Protein AF-A0A9X0F7D1-F1 (afdb_monomer_lite)

Radius of gyration: 14.36 Å; chains: 1; bounding box: 36×26×36 Å

Sequence (86 aa):
MDTAKYIGDQDLRNKLKEFYALALNQKRVLFYYFPIKNPEVFIITYLEPKPVYKKDIEIKGRCMPIFIKELEGNSPLHHVNQFLVF

Foldseek 3Di:
DQPPVVQPDPVVSVVVVVQVVCLQVQFWFWWKDARPVHNQKIKIKIWGWDDDPDRGIDTDIDIDIDGVVVCPVPPDPVPCPTGDTD

Secondary structure (DSSP, 8-state):
----TT---HHHHHHHHHHHHHHHTT--EEEEE--TT-TTEEEEEEEEEEE-GGG-EEEEEEEEEEEGGGGTTS---TT--S----

Structure (mmCIF, N/CA/C/O backbone):
data_AF-A0A9X0F7D1-F1
#
_entry.id   AF-A0A9X0F7D1-F1
#
loop_
_atom_site.group_PDB
_atom_site.id
_atom_site.type_symbol
_atom_site.label_atom_id
_atom_site.label_alt_id
_atom_site.label_comp_id
_atom_site.label_asym_id
_atom_site.label_entity_id
_atom_site.label_seq_id
_atom_site.pdbx_PDB_ins_code
_atom_site.Cartn_x
_atom_site.Cartn_y
_atom_site.Cartn_z
_atom_site.occupancy
_atom_site.B_iso_or_equiv
_atom_site.auth_seq_id
_atom_site.auth_comp_id
_atom_site.auth_asym_id
_atom_site.auth_atom_id
_atom_site.pdbx_PDB_model_num
ATOM 1 N N . MET A 1 1 ? -11.079 6.497 1.001 1.00 68.12 1 MET A N 1
ATOM 2 C CA . MET A 1 1 ? -10.439 7.832 0.933 1.00 68.12 1 MET A CA 1
ATOM 3 C C . MET A 1 1 ? -9.417 7.817 -0.190 1.00 68.12 1 MET A C 1
ATOM 5 O O . MET A 1 1 ? -8.669 6.855 -0.274 1.00 68.12 1 MET A O 1
ATOM 9 N N . ASP A 1 2 ? -9.408 8.817 -1.072 1.00 74.88 2 ASP A N 1
ATOM 10 C CA . ASP A 1 2 ? -8.418 8.900 -2.155 1.00 74.88 2 ASP A CA 1
ATOM 11 C C . ASP A 1 2 ? -7.168 9.655 -1.685 1.00 74.88 2 ASP A C 1
ATOM 13 O O . ASP A 1 2 ? -7.108 10.886 -1.726 1.00 74.88 2 ASP A O 1
ATOM 17 N N . THR A 1 3 ? -6.199 8.903 -1.169 1.00 73.50 3 THR A N 1
ATOM 18 C CA . THR A 1 3 ? -4.938 9.422 -0.616 1.00 73.50 3 THR A CA 1
ATOM 19 C C . THR A 1 3 ? -3.867 9.658 -1.681 1.00 73.50 3 THR A C 1
ATOM 21 O O . THR A 1 3 ? -2.859 10.294 -1.394 1.00 73.50 3 THR A O 1
ATOM 24 N N . ALA A 1 4 ? -4.089 9.197 -2.914 1.00 78.19 4 ALA A N 1
ATOM 25 C CA . ALA A 1 4 ? -3.064 9.082 -3.948 1.00 78.19 4 ALA A CA 1
ATOM 26 C C . ALA A 1 4 ? -3.434 9.822 -5.244 1.00 78.19 4 ALA A C 1
ATOM 28 O O . ALA A 1 4 ? -3.054 9.414 -6.335 1.00 78.19 4 ALA A O 1
ATOM 29 N N . LYS A 1 5 ? -4.172 10.931 -5.135 1.00 79.31 5 LYS A N 1
ATOM 30 C CA . LYS A 1 5 ? -4.732 11.718 -6.257 1.00 79.31 5 LYS A CA 1
ATOM 31 C C . LYS A 1 5 ? -3.705 12.132 -7.323 1.00 79.31 5 LYS A C 1
ATOM 33 O O . LYS A 1 5 ? -4.063 12.349 -8.471 1.00 79.31 5 LYS A O 1
ATOM 38 N N . TYR A 1 6 ? -2.444 12.275 -6.922 1.00 79.69 6 TYR A N 1
ATOM 39 C CA . TYR A 1 6 ? -1.317 12.675 -7.770 1.00 79.69 6 TYR A CA 1
ATOM 40 C C . TYR A 1 6 ? -0.698 11.509 -8.559 1.00 79.69 6 TYR A C 1
ATOM 42 O O . TYR A 1 6 ? 0.163 11.727 -9.412 1.00 79.69 6 TYR A O 1
ATOM 50 N N . ILE A 1 7 ? -1.108 10.271 -8.277 1.00 77.19 7 ILE A N 1
ATOM 51 C CA . ILE A 1 7 ? -0.714 9.090 -9.040 1.00 77.19 7 ILE A CA 1
ATOM 52 C C . ILE A 1 7 ? -1.594 9.036 -10.295 1.00 77.19 7 ILE A C 1
ATOM 54 O O . ILE A 1 7 ? -2.805 8.867 -10.205 1.00 77.19 7 ILE A O 1
ATOM 58 N N . GLY A 1 8 ? -0.984 9.191 -11.473 1.00 74.19 8 GLY A N 1
ATOM 59 C CA . GLY A 1 8 ? -1.690 9.141 -12.764 1.00 74.19 8 GLY A CA 1
ATOM 60 C C . GLY A 1 8 ? -2.203 7.750 -13.161 1.00 74.19 8 GLY A C 1
ATOM 61 O O . GLY A 1 8 ? -2.896 7.622 -14.163 1.00 74.19 8 GLY A O 1
ATOM 62 N N . ASP A 1 9 ? -1.872 6.721 -12.381 1.00 82.38 9 ASP A N 1
ATOM 63 C CA . ASP A 1 9 ? -2.328 5.341 -12.545 1.00 82.38 9 ASP A CA 1
ATOM 64 C C . ASP A 1 9 ? -3.659 5.115 -11.809 1.00 82.38 9 ASP A C 1
ATOM 66 O O . ASP A 1 9 ? -3.720 5.135 -10.573 1.00 82.38 9 ASP A O 1
ATOM 70 N N . GLN A 1 10 ? -4.739 4.913 -12.564 1.00 85.81 10 GLN A N 1
ATOM 71 C CA . GLN A 1 10 ? -6.072 4.714 -12.001 1.00 85.81 10 GLN A CA 1
ATOM 72 C C . GLN A 1 10 ? -6.224 3.353 -11.303 1.00 85.81 10 GLN A C 1
ATOM 74 O O . GLN A 1 10 ? -6.899 3.284 -10.270 1.00 85.81 10 GLN A O 1
ATOM 79 N N . ASP A 1 11 ? -5.584 2.303 -11.814 1.00 84.31 11 ASP A N 1
ATOM 80 C CA . ASP A 1 11 ? -5.679 0.951 -11.260 1.00 84.31 11 ASP A CA 1
ATOM 81 C C . ASP A 1 11 ? -4.908 0.857 -9.948 1.00 84.31 11 ASP A C 1
ATOM 83 O O . ASP A 1 11 ? -5.442 0.390 -8.936 1.00 84.31 11 ASP A O 1
ATOM 87 N N . LEU A 1 12 ? -3.690 1.403 -9.913 1.00 82.44 12 LEU A N 1
ATOM 88 C CA . LEU A 1 12 ? -2.920 1.535 -8.679 1.00 82.44 12 LEU A CA 1
ATOM 89 C C . LEU A 1 12 ? -3.676 2.376 -7.645 1.00 82.44 12 LEU A C 1
ATOM 91 O O . LEU A 1 12 ? -3.739 1.997 -6.476 1.00 82.44 12 LEU A O 1
ATOM 95 N N . ARG A 1 13 ? -4.310 3.487 -8.049 1.00 87.12 13 ARG A N 1
ATOM 96 C CA . ARG A 1 13 ? -5.137 4.298 -7.138 1.00 87.12 13 ARG A CA 1
ATOM 97 C C . ARG A 1 13 ? -6.316 3.523 -6.558 1.00 87.12 13 ARG A C 1
ATOM 99 O O . ARG A 1 13 ? -6.631 3.712 -5.383 1.00 87.12 13 ARG A O 1
ATOM 106 N N . ASN A 1 14 ? -6.968 2.671 -7.346 1.00 88.31 14 ASN A N 1
ATOM 107 C CA . ASN A 1 14 ? -8.065 1.836 -6.862 1.00 88.31 14 ASN A CA 1
ATOM 108 C C . ASN A 1 14 ? -7.566 0.803 -5.842 1.00 88.31 14 ASN A C 1
ATOM 110 O O . ASN A 1 14 ? -8.107 0.741 -4.740 1.00 88.31 14 ASN A O 1
ATOM 114 N N . LYS A 1 15 ? -6.459 0.109 -6.133 1.00 88.06 15 LYS A N 1
ATOM 115 C CA . LYS A 1 15 ? -5.837 -0.835 -5.190 1.00 88.06 15 LYS A CA 1
ATOM 116 C C . LYS A 1 15 ? -5.378 -0.161 -3.894 1.00 88.06 15 LYS A C 1
ATOM 118 O O . LYS A 1 15 ? -5.620 -0.668 -2.804 1.00 88.06 15 LYS A O 1
ATOM 123 N N . LEU A 1 16 ? -4.788 1.034 -3.978 1.00 87.88 16 LEU A N 1
ATOM 124 C CA . LEU A 1 16 ? -4.407 1.806 -2.792 1.00 87.88 16 LEU A CA 1
ATOM 125 C C . LEU A 1 16 ? -5.620 2.134 -1.910 1.00 87.88 16 LEU A C 1
ATOM 127 O O . LEU A 1 16 ? -5.531 1.998 -0.691 1.00 87.88 16 LEU A O 1
ATOM 131 N N . LYS A 1 17 ? -6.767 2.516 -2.492 1.00 90.50 17 LYS A N 1
ATOM 132 C CA . LYS A 1 17 ? -7.999 2.749 -1.714 1.00 90.50 17 LYS A CA 1
ATOM 133 C C . LYS A 1 17 ? -8.417 1.502 -0.935 1.00 90.50 17 LYS A C 1
ATOM 135 O O . LYS A 1 17 ? -8.807 1.641 0.224 1.00 90.50 17 LYS A O 1
ATOM 140 N N . GLU A 1 18 ? -8.314 0.322 -1.542 1.00 90.62 18 GLU A N 1
ATOM 141 C CA . GLU A 1 18 ? -8.609 -0.956 -0.886 1.00 90.62 18 GLU A CA 1
ATOM 142 C C . GLU A 1 18 ? -7.637 -1.227 0.270 1.00 90.62 18 GLU A C 1
ATOM 144 O O . GLU A 1 18 ? -8.080 -1.495 1.386 1.00 90.62 18 GLU A O 1
ATOM 149 N N . PHE A 1 19 ? -6.326 -1.056 0.071 1.00 91.19 19 PHE A N 1
ATOM 150 C CA . PHE A 1 19 ? -5.331 -1.266 1.135 1.00 91.19 19 PHE A CA 1
ATOM 151 C C . PHE A 1 19 ? -5.498 -0.310 2.310 1.00 91.19 19 PHE A C 1
ATOM 153 O O . PHE A 1 19 ? -5.459 -0.740 3.463 1.00 91.19 19 PHE A O 1
ATOM 160 N N . TYR A 1 20 ? -5.729 0.977 2.049 1.00 89.06 20 TYR A N 1
ATOM 161 C CA . TYR A 1 20 ? -5.990 1.935 3.121 1.00 89.06 20 TYR A CA 1
ATOM 162 C C . TYR A 1 20 ? -7.311 1.637 3.839 1.00 89.06 20 TYR A C 1
ATOM 164 O O . TYR A 1 20 ? -7.381 1.824 5.050 1.00 89.06 20 TYR A O 1
ATOM 172 N N . ALA A 1 21 ? -8.340 1.138 3.145 1.00 90.94 21 ALA A N 1
ATOM 173 C CA . ALA A 1 21 ? -9.580 0.702 3.787 1.00 90.94 21 ALA A CA 1
ATOM 174 C C . ALA A 1 21 ? -9.361 -0.522 4.694 1.00 90.94 21 ALA A C 1
ATOM 176 O O . ALA A 1 21 ? -9.862 -0.543 5.817 1.00 90.94 21 ALA A O 1
ATOM 177 N N . LEU A 1 22 ? -8.566 -1.505 4.253 1.00 91.62 22 LEU A N 1
ATOM 178 C CA . LEU A 1 22 ? -8.173 -2.648 5.084 1.00 91.62 22 LEU A CA 1
ATOM 179 C C . LEU A 1 22 ? -7.395 -2.195 6.326 1.00 91.62 22 LEU A C 1
ATOM 181 O O . LEU A 1 22 ? -7.701 -2.638 7.433 1.00 91.62 22 LEU A O 1
ATOM 185 N N . ALA A 1 23 ? -6.447 -1.271 6.156 1.00 90.31 23 ALA A N 1
ATOM 186 C CA . ALA A 1 23 ? -5.680 -0.709 7.260 1.00 90.31 23 ALA A CA 1
ATOM 187 C C . ALA A 1 23 ? -6.561 0.068 8.250 1.00 90.31 23 ALA A C 1
ATOM 189 O O . ALA A 1 23 ? -6.446 -0.123 9.458 1.00 90.31 23 ALA A O 1
ATOM 190 N N . LEU A 1 24 ? -7.511 0.871 7.760 1.00 89.56 24 LEU A N 1
ATOM 191 C CA . LEU A 1 24 ? -8.502 1.541 8.609 1.00 89.56 24 LEU A CA 1
ATOM 192 C C . LEU A 1 24 ? -9.414 0.548 9.340 1.00 89.56 24 LEU A C 1
ATOM 194 O O . LEU A 1 24 ? -9.929 0.882 10.396 1.00 89.56 24 LEU A O 1
ATOM 198 N N . ASN A 1 25 ? -9.585 -0.675 8.835 1.00 90.06 25 ASN A N 1
ATOM 199 C CA . ASN A 1 25 ? -10.299 -1.749 9.527 1.00 90.06 25 ASN A CA 1
ATOM 200 C C . ASN A 1 25 ? -9.366 -2.629 10.384 1.00 90.06 25 ASN A C 1
ATOM 202 O O . ASN A 1 25 ? -9.596 -3.825 10.553 1.00 90.06 25 ASN A O 1
ATOM 206 N N . GLN A 1 26 ? -8.288 -2.035 10.905 1.00 84.88 26 GLN A N 1
ATOM 207 C CA . GLN A 1 26 ? -7.332 -2.651 11.830 1.00 84.88 26 GLN A CA 1
ATOM 208 C C . GLN A 1 26 ? -6.534 -3.837 11.266 1.00 84.88 26 GLN A C 1
ATOM 210 O O . GLN A 1 26 ? -5.919 -4.582 12.031 1.00 84.88 26 GLN A O 1
ATOM 215 N N . LYS A 1 27 ? -6.457 -3.994 9.938 1.00 89.38 27 LYS A N 1
ATOM 216 C CA . LYS A 1 27 ? -5.541 -4.964 9.324 1.00 89.38 27 LYS A CA 1
ATOM 217 C C . LYS A 1 27 ? -4.162 -4.359 9.086 1.00 89.38 27 LYS A C 1
ATOM 219 O O . LYS A 1 27 ? -4.030 -3.197 8.718 1.00 89.38 27 LYS A O 1
ATOM 224 N N . ARG A 1 28 ? -3.114 -5.157 9.264 1.00 90.31 28 ARG A N 1
ATOM 225 C CA . ARG A 1 28 ? -1.772 -4.793 8.791 1.00 90.31 28 ARG A CA 1
ATOM 226 C C . ARG A 1 28 ? -1.726 -5.059 7.295 1.00 90.31 28 ARG A C 1
ATOM 228 O O . ARG A 1 28 ? -2.210 -6.093 6.864 1.00 90.31 28 ARG A O 1
ATOM 235 N N . VAL A 1 29 ? -1.165 -4.147 6.510 1.00 91.19 29 VAL A N 1
ATOM 236 C CA . VAL A 1 29 ? -1.095 -4.330 5.053 1.00 91.19 29 VAL A CA 1
ATOM 237 C C . VAL A 1 29 ? 0.335 -4.139 4.594 1.00 91.19 29 VAL A C 1
ATOM 239 O O . VAL A 1 29 ? 0.924 -3.091 4.835 1.00 91.19 29 VAL A O 1
ATOM 242 N N . LEU A 1 30 ? 0.894 -5.144 3.929 1.00 89.38 30 LEU A N 1
ATOM 243 C CA . LEU A 1 30 ? 2.165 -5.046 3.226 1.00 89.38 30 LEU A CA 1
ATOM 244 C C . LEU A 1 30 ? 1.869 -5.067 1.732 1.00 89.38 30 LEU A C 1
ATOM 246 O O . LEU A 1 30 ? 1.102 -5.894 1.260 1.00 89.38 30 LEU A O 1
ATOM 250 N N . PHE A 1 31 ? 2.456 -4.154 0.979 1.00 86.81 31 PHE A N 1
ATOM 251 C CA . PHE A 1 31 ? 2.363 -4.183 -0.470 1.00 86.81 31 PHE A CA 1
ATOM 252 C C . PHE A 1 31 ? 3.614 -3.608 -1.104 1.00 86.81 31 PHE A C 1
ATOM 254 O O . PHE A 1 31 ? 4.422 -2.965 -0.438 1.00 86.81 31 PHE A O 1
ATOM 261 N N . TYR A 1 32 ? 3.755 -3.811 -2.407 1.00 84.75 32 TYR A N 1
ATOM 262 C CA . TYR A 1 32 ? 4.727 -3.086 -3.199 1.00 84.75 32 TYR A CA 1
ATOM 263 C C . TYR A 1 32 ? 4.102 -2.611 -4.510 1.00 84.75 32 TYR A C 1
ATOM 265 O O . TYR A 1 32 ? 3.095 -3.160 -4.961 1.00 84.75 32 TYR A O 1
ATOM 273 N N . TYR A 1 33 ? 4.697 -1.595 -5.127 1.00 82.75 33 TYR A N 1
ATOM 274 C CA . TYR A 1 33 ? 4.308 -1.123 -6.455 1.00 82.75 33 TYR A CA 1
ATOM 275 C C . TYR A 1 33 ? 5.500 -0.509 -7.197 1.00 82.75 33 TYR A C 1
ATOM 277 O O . TYR A 1 33 ? 6.459 -0.053 -6.571 1.00 82.75 33 TYR A O 1
ATOM 285 N N . PHE A 1 34 ? 5.411 -0.470 -8.528 1.00 82.38 34 PHE A N 1
ATOM 286 C CA . PHE A 1 34 ? 6.360 0.235 -9.390 1.00 82.38 34 PHE A CA 1
ATOM 287 C C . PHE A 1 34 ? 5.817 1.626 -9.727 1.00 82.38 34 PHE A C 1
ATOM 289 O O . PHE A 1 34 ? 4.708 1.733 -10.258 1.00 82.38 34 PHE A O 1
ATOM 296 N N . PRO A 1 35 ? 6.545 2.711 -9.432 1.00 79.00 35 PRO A N 1
ATOM 297 C CA . PRO A 1 35 ? 6.161 4.041 -9.872 1.00 79.00 35 PRO A CA 1
ATOM 298 C C . PRO A 1 35 ? 6.288 4.172 -11.395 1.00 79.00 35 PRO A C 1
ATOM 300 O O . PRO A 1 35 ? 7.356 3.937 -11.949 1.00 79.00 35 PRO A O 1
ATOM 303 N N . ILE A 1 36 ? 5.246 4.674 -12.067 1.00 75.94 36 ILE A N 1
ATOM 304 C CA . ILE A 1 36 ? 5.276 4.921 -13.526 1.00 75.94 36 ILE A CA 1
ATOM 305 C C . ILE A 1 36 ? 6.461 5.810 -13.936 1.00 75.94 36 ILE A C 1
ATOM 307 O O . ILE A 1 36 ? 7.099 5.580 -14.956 1.00 75.94 36 ILE A O 1
ATOM 311 N N . LYS A 1 37 ? 6.756 6.848 -13.143 1.00 79.69 37 LYS A N 1
ATOM 312 C CA . LYS A 1 37 ? 7.807 7.826 -13.465 1.00 79.69 37 LYS A CA 1
ATOM 313 C C . LYS A 1 37 ? 9.229 7.306 -13.230 1.00 79.69 37 LYS A C 1
ATOM 315 O O . LYS A 1 37 ? 10.167 7.955 -13.676 1.00 79.69 37 LYS A O 1
ATOM 320 N N . ASN A 1 38 ? 9.394 6.206 -12.497 1.00 81.19 38 ASN A N 1
ATOM 321 C CA . ASN A 1 38 ? 10.703 5.645 -12.181 1.00 81.19 38 ASN A CA 1
ATOM 322 C C . ASN A 1 38 ? 10.602 4.113 -12.061 1.00 81.19 38 ASN A C 1
ATOM 324 O O . ASN A 1 38 ? 10.514 3.602 -10.943 1.00 81.19 38 ASN A O 1
ATOM 328 N N . PRO A 1 39 ? 10.576 3.394 -13.200 1.00 79.81 39 PRO A N 1
ATOM 329 C CA . PRO A 1 39 ? 10.389 1.944 -13.221 1.00 79.81 39 PRO A CA 1
ATOM 330 C C . PRO A 1 39 ? 11.590 1.175 -12.655 1.00 79.81 39 PRO A C 1
ATOM 332 O O . PRO A 1 39 ? 11.443 0.016 -12.293 1.00 79.81 39 PRO A O 1
ATOM 335 N N . GLU A 1 40 ? 12.748 1.826 -12.520 1.00 83.75 40 GLU A N 1
ATOM 336 C CA . GLU A 1 40 ? 13.974 1.273 -11.925 1.00 83.75 40 GLU A CA 1
ATOM 337 C C . GLU A 1 40 ? 13.895 1.144 -10.397 1.00 83.75 40 GLU A C 1
ATOM 339 O O . GLU A 1 40 ? 14.837 0.681 -9.755 1.00 83.75 40 GLU A O 1
ATOM 344 N N . VAL A 1 41 ? 12.792 1.590 -9.794 1.00 84.06 41 VAL A N 1
ATOM 345 C CA . VAL A 1 41 ? 12.529 1.502 -8.360 1.00 84.06 41 VAL A CA 1
ATOM 346 C C . VAL A 1 41 ? 11.200 0.795 -8.157 1.00 84.06 41 VAL A C 1
ATOM 348 O O . VAL A 1 41 ? 10.229 1.062 -8.859 1.00 84.06 41 VAL A O 1
ATOM 351 N N . PHE A 1 42 ? 11.108 -0.051 -7.139 1.00 85.31 42 PHE A N 1
ATOM 352 C CA . PHE A 1 42 ? 9.817 -0.405 -6.557 1.00 85.31 42 PHE A CA 1
ATOM 353 C C . PHE A 1 42 ? 9.791 -0.003 -5.093 1.00 85.31 42 PHE A C 1
ATOM 355 O O . PHE A 1 42 ? 10.816 0.080 -4.418 1.00 85.31 42 PHE A O 1
ATOM 362 N N . ILE A 1 43 ? 8.600 0.310 -4.607 1.00 85.31 43 ILE A N 1
ATOM 363 C CA . ILE A 1 43 ? 8.404 0.801 -3.250 1.00 85.31 43 ILE A CA 1
ATOM 364 C C . ILE A 1 43 ? 7.664 -0.276 -2.487 1.00 85.31 43 ILE A C 1
ATOM 366 O O . ILE A 1 43 ? 6.539 -0.605 -2.852 1.00 85.31 43 ILE A O 1
ATOM 370 N N . ILE A 1 44 ? 8.276 -0.794 -1.425 1.00 88.31 44 ILE A N 1
ATOM 371 C CA . ILE A 1 44 ? 7.587 -1.613 -0.430 1.00 88.31 44 ILE A CA 1
ATOM 372 C C . ILE A 1 44 ? 6.956 -0.673 0.596 1.00 88.31 44 ILE A C 1
ATOM 374 O O . ILE A 1 44 ? 7.606 0.234 1.119 1.00 88.31 44 ILE A O 1
ATOM 378 N N . THR A 1 45 ? 5.686 -0.889 0.910 1.00 89.75 45 THR A N 1
ATOM 379 C CA . THR A 1 45 ? 4.943 -0.129 1.909 1.00 89.75 45 THR A CA 1
ATOM 380 C C . THR A 1 45 ? 4.285 -1.068 2.906 1.00 89.75 45 THR A C 1
ATOM 382 O O . THR A 1 45 ? 3.556 -1.982 2.535 1.00 89.75 45 THR A O 1
ATOM 385 N N . TYR A 1 46 ? 4.517 -0.806 4.188 1.00 90.12 46 TYR A N 1
ATOM 386 C CA . TYR A 1 46 ? 3.855 -1.458 5.309 1.00 90.12 46 TYR A CA 1
ATOM 387 C C . TYR A 1 46 ? 2.956 -0.450 6.028 1.00 90.12 46 TYR A C 1
ATOM 389 O O . TYR A 1 46 ? 3.425 0.595 6.482 1.00 90.12 46 TYR A O 1
ATOM 397 N N . LEU A 1 47 ? 1.669 -0.762 6.130 1.00 91.81 47 LEU A N 1
ATOM 398 C CA . LEU A 1 47 ? 0.667 0.006 6.855 1.00 91.81 47 LEU A CA 1
ATOM 399 C C . LEU A 1 47 ? 0.354 -0.696 8.174 1.00 91.81 47 LEU A C 1
ATOM 401 O O . LEU A 1 47 ? -0.127 -1.830 8.196 1.00 91.81 47 LEU A O 1
ATOM 405 N N . GLU A 1 48 ? 0.614 0.004 9.272 1.00 91.06 48 GLU A N 1
ATOM 406 C CA . GLU A 1 48 ? 0.334 -0.459 10.625 1.00 91.06 48 GLU A CA 1
ATOM 407 C C . GLU A 1 48 ? -0.795 0.374 11.237 1.00 91.06 48 GLU A C 1
ATOM 409 O O . GLU A 1 48 ? -0.586 1.563 11.503 1.00 91.06 48 GLU A O 1
ATOM 414 N N . PRO A 1 49 ? -1.979 -0.211 11.475 1.00 90.62 49 PRO A N 1
ATOM 415 C CA . PRO A 1 49 ? -3.027 0.472 12.209 1.00 90.62 49 PRO A CA 1
ATOM 416 C C . PRO A 1 49 ? -2.611 0.649 13.665 1.00 90.62 49 PRO A C 1
ATOM 418 O O . PRO A 1 49 ? -2.124 -0.274 14.322 1.00 90.62 49 PRO A O 1
ATOM 421 N N . LYS A 1 50 ? -2.827 1.854 14.172 1.00 88.69 50 LYS A N 1
ATOM 422 C CA . LYS A 1 50 ? -2.630 2.237 15.558 1.00 88.69 50 LYS A CA 1
ATOM 423 C C . LYS A 1 50 ? -3.973 2.705 16.106 1.00 88.69 50 LYS A C 1
ATOM 425 O O . LYS A 1 50 ? -4.455 3.756 15.683 1.00 88.69 50 LYS A O 1
ATOM 430 N N . PRO A 1 51 ? -4.592 1.940 17.017 1.00 79.56 51 PRO A N 1
ATOM 431 C CA . PRO A 1 51 ? -5.771 2.420 17.709 1.00 79.56 51 PRO A CA 1
ATOM 432 C C . PRO A 1 51 ? -5.384 3.646 18.539 1.00 79.56 51 PRO A C 1
ATOM 434 O O . PRO A 1 51 ? -4.462 3.582 19.355 1.00 79.56 51 PRO A O 1
ATOM 437 N N . VAL A 1 52 ? -6.087 4.752 18.325 1.00 81.94 52 VAL A N 1
ATOM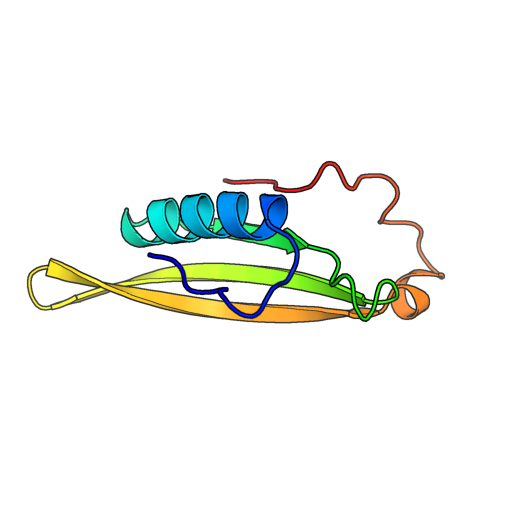 438 C CA . VAL A 1 52 ? -6.003 5.957 19.151 1.00 81.94 52 VAL A CA 1
ATOM 439 C C . VAL A 1 52 ? -7.280 6.039 19.993 1.00 81.94 52 VAL A C 1
ATOM 441 O O . VAL A 1 52 ? -8.291 5.398 19.694 1.00 81.94 52 VAL A O 1
ATOM 444 N N . TYR A 1 53 ? -7.218 6.738 21.129 1.00 75.25 53 TYR A N 1
ATOM 445 C CA . TYR A 1 53 ? -8.308 6.828 22.104 1.00 75.25 53 TYR A CA 1
ATOM 446 C C . TYR A 1 53 ? -9.696 7.027 21.461 1.00 75.25 53 TYR A C 1
ATOM 448 O O . TYR A 1 53 ? -9.878 7.850 20.575 1.00 75.25 53 TYR A O 1
ATOM 456 N N . LYS A 1 54 ? -10.698 6.308 21.990 1.00 58.97 54 LYS A N 1
ATOM 457 C CA . LYS A 1 54 ? -12.139 6.499 21.723 1.00 58.97 54 LYS A CA 1
ATOM 458 C C . LYS A 1 54 ? -12.561 6.530 20.235 1.00 58.97 54 LYS A C 1
ATOM 460 O O . LYS A 1 54 ? -13.452 7.302 19.897 1.00 58.97 54 LYS A O 1
ATOM 465 N N . LYS A 1 55 ? -12.077 5.565 19.436 1.00 65.00 55 LYS A N 1
ATOM 466 C CA . LYS A 1 55 ? -12.599 5.121 18.111 1.00 65.00 55 LYS A CA 1
ATOM 467 C C . LYS A 1 55 ? -11.845 5.609 16.872 1.00 65.00 55 LYS A C 1
ATOM 469 O O . LYS A 1 55 ? -12.189 5.158 15.781 1.00 65.00 55 LYS A O 1
ATOM 474 N N . ASP A 1 56 ? -10.812 6.427 17.019 1.00 78.38 56 ASP A N 1
ATOM 475 C CA . ASP A 1 56 ? -9.993 6.820 15.873 1.00 78.38 56 ASP A CA 1
ATOM 476 C C . ASP A 1 56 ? -8.889 5.792 15.595 1.00 78.38 56 ASP A C 1
ATOM 478 O O . ASP A 1 56 ? -8.289 5.213 16.505 1.00 78.38 56 ASP A O 1
ATOM 482 N N . ILE A 1 57 ? -8.632 5.545 14.311 1.00 84.62 57 ILE A N 1
ATOM 483 C CA . ILE A 1 57 ? -7.563 4.660 13.847 1.00 84.62 57 ILE A CA 1
ATOM 484 C C . ILE A 1 57 ? -6.586 5.507 13.048 1.00 84.62 57 ILE A C 1
ATOM 486 O O . ILE A 1 57 ? -6.913 6.020 11.977 1.00 84.62 57 ILE A O 1
ATOM 490 N N . GLU A 1 58 ? -5.369 5.625 13.562 1.00 89.50 58 GLU A N 1
ATOM 491 C CA . GLU A 1 58 ? -4.251 6.168 12.805 1.00 89.50 58 GLU A CA 1
ATOM 492 C C . GLU A 1 58 ? -3.570 5.051 12.020 1.00 89.50 58 GLU A C 1
ATOM 494 O O . GLU A 1 58 ? -3.470 3.914 12.478 1.00 89.50 58 GLU A O 1
ATOM 499 N N . ILE A 1 59 ? -3.051 5.369 10.838 1.00 89.25 59 ILE A N 1
ATOM 500 C CA . ILE A 1 59 ? -2.240 4.433 10.060 1.00 89.25 59 ILE A CA 1
ATOM 501 C C . ILE A 1 59 ? -0.807 4.943 10.051 1.00 89.25 59 ILE A C 1
ATOM 503 O O . ILE A 1 59 ? -0.512 5.990 9.474 1.00 89.25 59 ILE A O 1
ATOM 507 N N . LYS A 1 60 ? 0.108 4.172 10.641 1.00 89.75 60 LYS A N 1
ATOM 508 C CA . LYS A 1 60 ? 1.543 4.405 10.495 1.00 89.75 60 LYS A CA 1
ATOM 509 C C . LYS A 1 60 ? 2.038 3.693 9.239 1.00 89.75 60 LYS A C 1
ATOM 511 O O . LYS A 1 60 ? 2.168 2.472 9.223 1.00 89.75 60 LYS A O 1
ATOM 516 N N . GLY A 1 61 ? 2.337 4.468 8.200 1.00 88.69 61 GLY A N 1
ATOM 517 C CA . GLY A 1 61 ? 3.012 3.973 7.002 1.00 88.69 61 GLY A CA 1
ATOM 518 C C . GLY A 1 61 ? 4.528 3.902 7.194 1.00 88.69 61 GLY A C 1
ATOM 519 O O . GLY A 1 61 ? 5.141 4.844 7.696 1.00 88.69 61 GLY A O 1
ATOM 520 N N . ARG A 1 62 ? 5.142 2.793 6.783 1.00 90.38 62 ARG A N 1
ATOM 521 C CA . ARG A 1 62 ? 6.587 2.662 6.562 1.00 90.38 62 ARG A CA 1
ATOM 522 C C . ARG A 1 62 ? 6.802 2.367 5.085 1.00 90.38 62 ARG A C 1
ATOM 524 O O . ARG A 1 62 ? 6.182 1.445 4.565 1.00 90.38 62 ARG A O 1
ATOM 531 N N . CYS A 1 63 ? 7.667 3.130 4.430 1.00 87.50 63 CYS A N 1
ATOM 532 C CA . CYS A 1 63 ? 7.966 2.965 3.012 1.00 87.50 63 CYS A CA 1
ATOM 533 C C . CYS A 1 63 ? 9.463 2.743 2.826 1.00 87.50 63 CYS A C 1
ATOM 535 O O . CYS A 1 63 ? 10.265 3.441 3.444 1.00 87.50 63 CYS A O 1
ATOM 537 N N . MET A 1 64 ? 9.818 1.801 1.959 1.00 86.50 64 MET A N 1
ATOM 538 C CA . MET A 1 64 ? 11.192 1.512 1.578 1.00 86.50 64 MET A CA 1
ATOM 539 C C . MET A 1 64 ? 11.281 1.449 0.049 1.00 86.50 64 MET A C 1
ATOM 541 O O . MET A 1 64 ? 10.685 0.547 -0.546 1.00 86.50 64 MET A O 1
ATOM 545 N N . PRO A 1 65 ? 11.960 2.410 -0.602 1.00 87.44 65 PRO A N 1
ATOM 546 C CA . PRO A 1 65 ? 12.306 2.284 -2.010 1.00 87.44 65 PRO A CA 1
ATOM 547 C C . PRO A 1 65 ? 13.427 1.252 -2.168 1.00 87.44 65 PRO A C 1
ATOM 549 O O . PRO A 1 65 ? 14.329 1.189 -1.336 1.00 87.44 65 PRO A O 1
ATOM 552 N N . ILE A 1 66 ? 13.365 0.461 -3.232 1.00 84.00 66 ILE A N 1
ATOM 553 C CA . ILE A 1 66 ? 14.398 -0.503 -3.611 1.00 84.00 66 ILE A CA 1
ATOM 554 C C . ILE A 1 66 ? 14.723 -0.272 -5.080 1.00 84.00 66 ILE A C 1
ATOM 556 O O . ILE A 1 66 ? 13.817 -0.278 -5.918 1.00 84.00 66 ILE A O 1
ATOM 560 N N . PHE A 1 67 ? 16.000 -0.060 -5.389 1.00 85.31 67 PHE A N 1
ATOM 561 C CA . PHE A 1 67 ? 16.454 0.103 -6.765 1.00 85.31 67 PHE A CA 1
ATOM 562 C C . PHE A 1 67 ? 16.675 -1.274 -7.389 1.00 85.31 67 PHE A C 1
ATOM 564 O O . PHE A 1 67 ? 17.343 -2.124 -6.809 1.00 85.31 67 PHE A O 1
ATOM 571 N N . ILE A 1 68 ? 16.155 -1.502 -8.593 1.00 78.31 68 ILE A N 1
ATOM 572 C CA . ILE A 1 68 ? 16.297 -2.7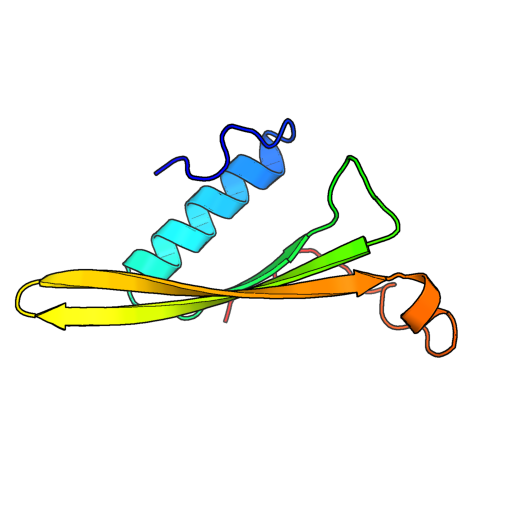86 -9.297 1.00 78.31 68 ILE A CA 1
ATOM 573 C C . ILE A 1 68 ? 17.774 -3.155 -9.465 1.00 78.31 68 ILE A C 1
ATOM 575 O O . ILE A 1 68 ? 18.136 -4.309 -9.270 1.00 78.31 68 ILE A O 1
ATOM 579 N N . LYS A 1 69 ? 18.644 -2.169 -9.704 1.00 78.19 69 LYS A N 1
ATOM 580 C CA . LYS A 1 69 ? 20.100 -2.359 -9.806 1.00 78.19 69 LYS A CA 1
ATOM 581 C C . LYS A 1 69 ? 20.745 -2.936 -8.548 1.00 78.19 69 LYS A C 1
ATOM 583 O O . LYS A 1 69 ? 21.712 -3.682 -8.640 1.00 78.19 69 LYS A O 1
ATOM 588 N N . GLU A 1 70 ? 20.195 -2.651 -7.369 1.00 70.06 70 GLU A N 1
ATOM 589 C CA . GLU A 1 70 ? 20.654 -3.254 -6.107 1.00 70.06 70 GLU A CA 1
ATOM 590 C C . GLU A 1 70 ? 20.298 -4.748 -6.026 1.00 70.06 70 GLU A C 1
ATOM 592 O O . GLU A 1 70 ? 20.841 -5.482 -5.202 1.00 70.06 70 GLU A O 1
ATOM 597 N N . LEU A 1 71 ? 19.406 -5.212 -6.904 1.00 70.19 71 LEU A N 1
ATOM 598 C CA . LEU A 1 71 ? 18.963 -6.596 -7.021 1.00 70.19 71 LEU A CA 1
ATOM 599 C C . LEU A 1 71 ? 19.596 -7.329 -8.207 1.00 70.19 71 LEU A C 1
ATOM 601 O O . LEU A 1 71 ? 19.469 -8.546 -8.292 1.00 70.19 71 LEU A O 1
ATOM 605 N N . GLU A 1 72 ? 20.313 -6.643 -9.100 1.00 58.59 72 GLU A N 1
ATOM 606 C CA . GLU A 1 72 ? 20.945 -7.239 -10.292 1.00 58.59 72 GLU A CA 1
ATOM 607 C C . GLU A 1 72 ? 22.052 -8.268 -9.957 1.00 58.59 72 GLU A C 1
ATOM 609 O O . GLU A 1 72 ? 22.518 -8.982 -10.840 1.00 58.59 72 GLU A O 1
ATOM 614 N N . GLY A 1 73 ? 22.419 -8.431 -8.677 1.00 55.38 73 GLY A N 1
ATOM 615 C CA . GLY A 1 73 ? 23.260 -9.530 -8.175 1.00 55.38 73 GLY A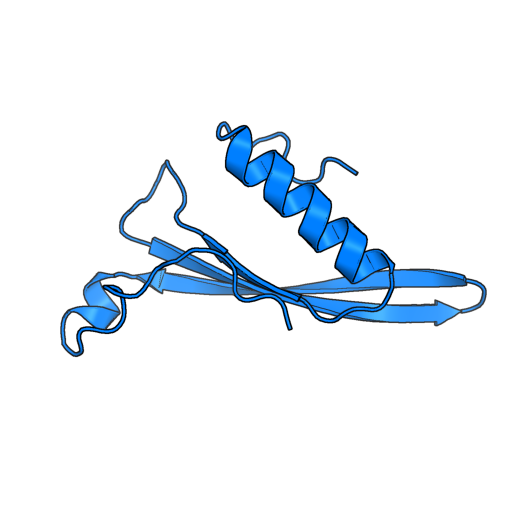 CA 1
ATOM 616 C C . GLY A 1 73 ? 22.507 -10.751 -7.614 1.00 55.38 73 GLY A C 1
ATOM 617 O O . GLY A 1 73 ? 23.133 -11.765 -7.326 1.00 55.38 73 GLY A O 1
ATOM 618 N N . ASN A 1 74 ? 21.185 -10.681 -7.442 1.00 53.91 74 ASN A N 1
ATOM 619 C CA . ASN A 1 74 ? 20.336 -11.744 -6.897 1.00 53.91 74 ASN A CA 1
ATOM 620 C C . ASN A 1 74 ? 18.939 -11.592 -7.487 1.00 53.91 74 ASN A C 1
ATOM 622 O O . ASN A 1 74 ? 18.201 -10.790 -6.956 1.00 53.91 74 ASN A O 1
ATOM 626 N N . SER A 1 75 ? 18.560 -12.342 -8.526 1.00 52.38 75 SER A N 1
ATOM 627 C CA . SER A 1 75 ? 17.235 -12.300 -9.180 1.00 52.38 75 SER A CA 1
ATOM 628 C C . SER A 1 75 ? 16.051 -12.529 -8.210 1.00 52.38 75 SER A C 1
ATOM 630 O O . SER A 1 75 ? 15.737 -13.694 -7.950 1.00 52.38 75 SER A O 1
ATOM 632 N N . PR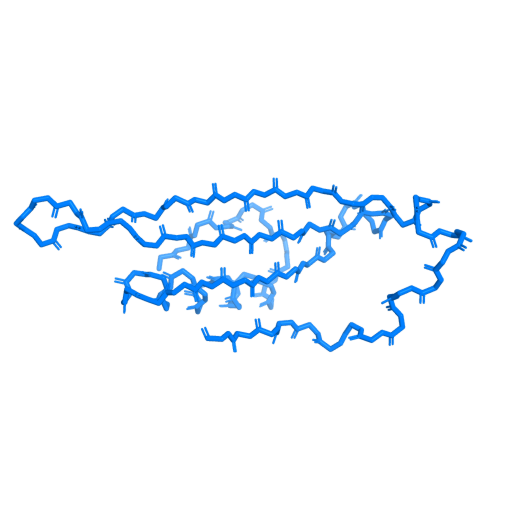O A 1 76 ? 15.302 -11.509 -7.726 1.00 51.56 76 PRO A N 1
ATOM 633 C CA . PRO A 1 76 ? 14.193 -11.760 -6.805 1.00 51.56 76 PRO A CA 1
ATOM 634 C C . PRO A 1 76 ? 12.835 -11.283 -7.355 1.00 51.56 76 PRO A C 1
ATOM 636 O O . PRO A 1 76 ? 11.807 -11.492 -6.721 1.00 51.56 76 PRO A O 1
ATOM 639 N N . LEU A 1 77 ? 12.796 -10.647 -8.533 1.00 51.88 77 LEU A N 1
ATOM 640 C CA . LEU A 1 77 ? 11.662 -9.832 -8.986 1.00 51.88 77 LEU A CA 1
ATOM 641 C C . LEU A 1 77 ? 10.902 -10.401 -10.185 1.00 51.88 77 LEU A C 1
ATOM 643 O O . LEU A 1 77 ? 9.961 -9.778 -10.665 1.00 51.88 77 LEU A O 1
ATOM 647 N N . HIS A 1 78 ? 11.216 -11.613 -10.636 1.00 49.94 78 HIS A N 1
ATOM 648 C CA . HIS A 1 78 ? 10.367 -12.300 -11.615 1.00 49.94 78 HIS A CA 1
ATOM 649 C C . HIS A 1 78 ? 9.012 -12.765 -11.024 1.00 49.94 78 HIS A C 1
ATOM 651 O O . HIS A 1 78 ? 8.152 -13.231 -11.765 1.00 49.94 78 HIS A O 1
ATOM 657 N N . HIS A 1 79 ? 8.777 -12.600 -9.712 1.00 47.44 79 HIS A N 1
ATOM 658 C CA . HIS A 1 79 ? 7.587 -13.091 -8.991 1.00 47.44 79 HIS A CA 1
ATOM 659 C C . HIS A 1 79 ? 6.583 -12.001 -8.595 1.00 47.44 79 HIS A C 1
ATOM 661 O O . HIS A 1 79 ? 5.830 -12.136 -7.629 1.00 47.44 79 HIS A O 1
ATOM 667 N N . VAL A 1 80 ? 6.550 -10.913 -9.357 1.00 45.28 80 VAL A N 1
ATOM 668 C CA . VAL A 1 80 ? 5.729 -9.741 -9.077 1.00 45.28 80 VAL A CA 1
ATOM 669 C C 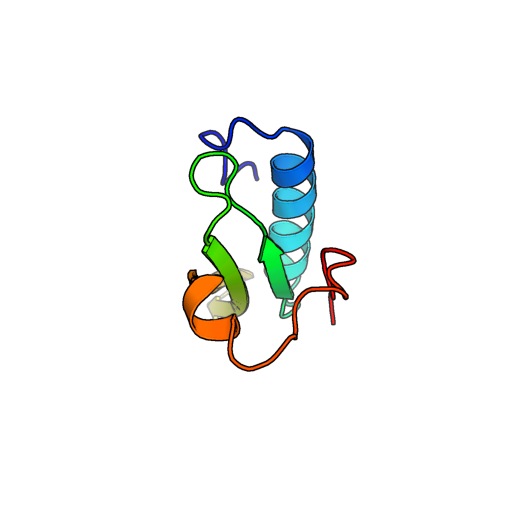. VAL A 1 80 ? 4.269 -9.935 -9.527 1.00 45.28 80 VAL A C 1
ATOM 671 O O . VAL A 1 80 ? 3.722 -9.173 -10.322 1.00 45.28 80 VAL A O 1
ATOM 674 N N . ASN A 1 81 ? 3.592 -10.948 -8.987 1.00 45.22 81 ASN A N 1
ATOM 675 C CA . ASN A 1 81 ? 2.139 -10.878 -8.883 1.00 45.22 81 ASN A CA 1
ATOM 676 C C . ASN A 1 81 ? 1.838 -9.918 -7.733 1.00 45.22 81 ASN A C 1
ATOM 678 O O . ASN A 1 81 ? 1.907 -10.252 -6.551 1.00 45.22 81 ASN A O 1
ATOM 682 N N . GLN A 1 82 ? 1.658 -8.668 -8.142 1.00 49.59 82 GLN A N 1
ATOM 683 C CA . GLN A 1 82 ? 1.483 -7.484 -7.323 1.00 49.59 82 GLN A CA 1
ATOM 684 C C . GLN A 1 82 ? 0.410 -7.718 -6.254 1.00 49.59 82 GLN A C 1
ATOM 686 O O . GLN A 1 82 ? -0.711 -8.101 -6.583 1.00 49.59 82 GLN A O 1
ATOM 691 N N . PHE A 1 83 ? 0.775 -7.399 -5.006 1.00 50.84 83 PHE A N 1
ATOM 692 C CA . PHE A 1 83 ? -0.050 -7.376 -3.787 1.00 50.84 83 PHE A CA 1
ATOM 693 C C . PHE A 1 83 ? -0.238 -8.726 -3.067 1.00 50.84 83 PHE A C 1
ATOM 695 O O . PHE A 1 83 ? -1.222 -9.432 -3.258 1.00 50.84 83 PHE A O 1
ATOM 702 N N . LEU A 1 84 ? 0.680 -9.033 -2.141 1.00 44.84 84 LEU A N 1
ATOM 703 C CA . LEU A 1 84 ? 0.455 -10.008 -1.066 1.00 44.84 84 LEU A CA 1
ATOM 704 C C . LEU A 1 84 ? -0.161 -9.288 0.137 1.00 44.84 84 LEU A C 1
ATOM 706 O O . LEU A 1 84 ? 0.547 -8.631 0.893 1.00 44.84 84 LEU A O 1
ATOM 710 N N . VAL A 1 85 ? -1.475 -9.409 0.306 1.00 46.41 85 VAL A N 1
ATOM 711 C CA . VAL 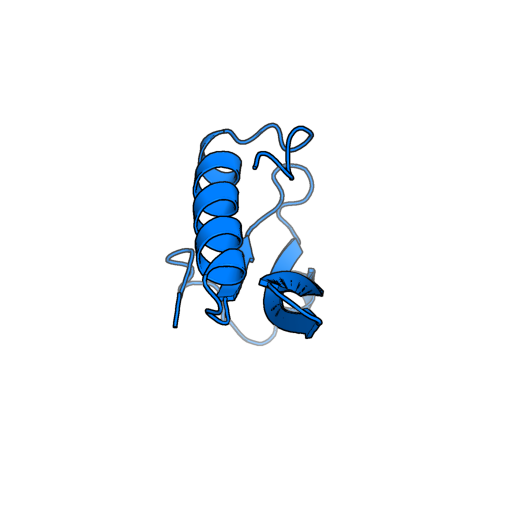A 1 85 ? -2.182 -8.956 1.512 1.00 46.41 85 VAL A CA 1
ATOM 712 C C . VAL A 1 85 ? -2.206 -10.119 2.510 1.00 46.41 85 VAL A C 1
ATOM 714 O O . VAL A 1 85 ? -2.673 -11.198 2.151 1.00 46.41 85 VAL A O 1
ATOM 717 N N . PHE A 1 86 ? -1.718 -9.910 3.736 1.00 50.22 86 PHE A N 1
ATOM 718 C CA . PHE A 1 86 ? -1.893 -10.839 4.864 1.00 50.22 86 PHE A CA 1
ATOM 719 C C . PHE A 1 86 ? -2.975 -10.312 5.812 1.00 50.22 86 PHE A C 1
ATOM 721 O O . PHE A 1 86 ? -2.981 -9.086 6.065 1.00 50.22 86 PHE A O 1
#

pLDDT: mean 77.95, std 14.31, range [44.84, 91.81]

Organism: NCBI:txid1235825